Protein AF-A0A151YX76-F1 (afdb_monomer_lite)

Sequence (83 aa):
MRYSPSCETVWARITADYPHDPNWGLGTAKIVRNSDGRTYNCDIPRGETVCFTQQVNDHHVTSYAHGIHDNGIYFRGARTAAY

Structure (mmCIF, N/CA/C/O backbone):
data_AF-A0A151YX76-F1
#
_entry.id   AF-A0A151YX76-F1
#
loop_
_atom_site.group_PDB
_atom_site.id
_atom_site.type_symbol
_atom_site.label_atom_id
_atom_site.label_alt_id
_atom_site.label_comp_id
_atom_site.label_asym_id
_atom_site.label_entity_id
_atom_site.label_seq_id
_atom_site.pdbx_PDB_ins_code
_atom_site.Cartn_x
_atom_site.Cartn_y
_atom_site.Cartn_z
_atom_site.occupancy
_atom_site.B_iso_or_equiv
_atom_site.auth_seq_id
_atom_site.auth_comp_id
_atom_site.auth_asym_id
_atom_site.auth_atom_id
_atom_site.pdbx_PDB_model_num
ATOM 1 N N . MET A 1 1 ? 2.256 -1.392 5.523 1.00 87.19 1 MET A N 1
ATOM 2 C CA . MET A 1 1 ? 1.027 -0.721 6.001 1.00 87.19 1 MET A CA 1
ATOM 3 C C . MET A 1 1 ? 1.401 0.200 7.144 1.00 87.19 1 MET A C 1
ATOM 5 O O . MET A 1 1 ? 2.376 -0.094 7.830 1.00 87.19 1 MET A O 1
ATOM 9 N N . ARG A 1 2 ? 0.669 1.292 7.339 1.00 91.56 2 ARG A N 1
ATOM 10 C CA . ARG A 1 2 ? 0.748 2.111 8.550 1.00 91.56 2 ARG A CA 1
ATOM 11 C C . ARG A 1 2 ? -0.660 2.326 9.089 1.00 91.56 2 ARG A C 1
ATOM 13 O O . ARG A 1 2 ? -1.560 2.596 8.301 1.00 91.56 2 ARG A O 1
ATOM 20 N N . TYR A 1 3 ? -0.798 2.214 10.405 1.00 89.88 3 TYR A N 1
ATOM 21 C CA . TYR A 1 3 ? -2.025 2.467 11.153 1.00 89.88 3 TYR A CA 1
ATOM 22 C C . TYR A 1 3 ? -1.809 3.667 12.080 1.00 89.88 3 TYR A C 1
ATOM 24 O O . TYR A 1 3 ? -0.738 3.792 12.681 1.00 89.88 3 TYR A O 1
ATOM 32 N N . SER A 1 4 ? -2.796 4.555 12.165 1.00 91.50 4 SER A N 1
ATOM 33 C CA . SER A 1 4 ? -2.808 5.706 13.068 1.00 91.50 4 SER A CA 1
ATOM 34 C C . SER A 1 4 ? -3.863 5.483 14.152 1.00 91.50 4 SER A C 1
ATOM 36 O O . SER A 1 4 ? -5.044 5.660 13.859 1.00 91.50 4 SER A O 1
ATOM 38 N N . PRO A 1 5 ? -3.482 5.134 15.396 1.00 88.00 5 PRO A N 1
ATOM 39 C CA . PRO A 1 5 ? -4.446 4.891 16.471 1.00 88.00 5 PRO A CA 1
ATOM 40 C C . PRO A 1 5 ? -5.270 6.123 16.858 1.00 88.00 5 PRO A C 1
ATOM 42 O O . PRO A 1 5 ? -6.408 5.986 17.275 1.00 88.00 5 PRO A O 1
ATOM 45 N N . SER A 1 6 ? -4.720 7.333 16.710 1.00 91.12 6 SER A N 1
ATOM 46 C CA . SER A 1 6 ? -5.415 8.576 17.078 1.00 91.12 6 SER A CA 1
ATOM 47 C C . SER A 1 6 ? -6.517 8.971 16.098 1.00 91.12 6 SER A C 1
ATOM 49 O O . SER A 1 6 ? -7.429 9.703 16.462 1.00 91.12 6 SER A O 1
ATOM 51 N N . CYS A 1 7 ? -6.395 8.546 14.842 1.00 89.75 7 CYS A N 1
ATOM 52 C CA . CYS A 1 7 ? -7.361 8.846 13.787 1.00 89.75 7 CYS A CA 1
ATOM 53 C C . CYS A 1 7 ? -8.112 7.596 13.328 1.00 89.75 7 CYS A C 1
ATOM 55 O O . CYS A 1 7 ? -8.935 7.709 12.428 1.00 89.75 7 CYS A O 1
ATOM 57 N N . GLU A 1 8 ? -7.755 6.432 13.876 1.00 91.94 8 GLU A N 1
ATOM 58 C CA . GLU A 1 8 ? -8.252 5.106 13.504 1.00 91.94 8 GLU A CA 1
ATOM 59 C C . GLU A 1 8 ? -8.274 4.932 11.989 1.00 91.94 8 GLU A C 1
ATOM 61 O O . GLU A 1 8 ? -9.278 4.592 11.375 1.00 91.94 8 GLU A O 1
ATOM 66 N N . THR A 1 9 ? -7.149 5.266 11.359 1.00 93.25 9 THR A N 1
ATOM 67 C CA . THR A 1 9 ? -7.010 5.240 9.904 1.00 93.25 9 THR A CA 1
ATOM 68 C C . THR A 1 9 ? -5.830 4.406 9.478 1.00 93.25 9 THR A C 1
ATOM 70 O O . THR A 1 9 ? -4.811 4.306 10.170 1.00 93.25 9 THR A O 1
ATOM 73 N N . VAL A 1 10 ? -5.948 3.857 8.277 1.00 94.38 10 VAL A N 1
ATOM 74 C CA . VAL A 1 10 ? -4.940 2.981 7.714 1.00 94.38 10 VAL A CA 1
ATOM 75 C C . VAL A 1 10 ? -4.632 3.338 6.266 1.00 94.38 10 VAL A C 1
ATOM 77 O O . VAL A 1 10 ? -5.494 3.786 5.510 1.00 94.38 10 VAL A O 1
ATOM 80 N N . TRP A 1 11 ? -3.366 3.187 5.886 1.00 94.88 11 TRP A N 1
ATOM 81 C CA . TRP A 1 11 ? -2.889 3.385 4.516 1.00 94.88 11 TRP A CA 1
ATOM 82 C C . TRP A 1 11 ? -1.706 2.460 4.198 1.00 94.88 11 TRP A C 1
ATOM 84 O O . TRP A 1 11 ? -1.004 1.948 5.083 1.00 94.88 11 TRP A O 1
ATOM 94 N N . ALA A 1 12 ? -1.466 2.231 2.912 1.00 95.44 12 ALA A N 1
ATOM 95 C CA . ALA A 1 12 ? -0.335 1.466 2.416 1.00 95.44 12 ALA A CA 1
ATOM 96 C C . ALA A 1 12 ? 0.488 2.284 1.416 1.00 95.44 12 ALA A C 1
ATOM 98 O O . ALA A 1 12 ? -0.019 3.164 0.726 1.00 95.44 12 ALA A O 1
ATOM 99 N N . ARG A 1 13 ? 1.784 1.970 1.359 1.00 94.06 13 ARG A N 1
ATOM 100 C CA . ARG A 1 13 ? 2.737 2.496 0.383 1.00 94.06 13 ARG A CA 1
ATOM 101 C C . ARG A 1 13 ? 3.538 1.341 -0.172 1.00 94.06 13 ARG A C 1
ATOM 103 O O . ARG A 1 13 ? 3.968 0.479 0.598 1.00 94.06 13 ARG A O 1
ATOM 110 N N . ILE A 1 14 ? 3.774 1.380 -1.472 1.00 92.38 14 ILE A N 1
ATOM 111 C CA . ILE A 1 14 ? 4.789 0.576 -2.144 1.00 92.38 14 ILE A CA 1
ATOM 112 C C . ILE A 1 14 ? 5.881 1.506 -2.663 1.00 92.38 14 ILE A C 1
ATOM 114 O O . ILE A 1 14 ? 5.620 2.657 -3.013 1.00 92.38 14 ILE A O 1
ATOM 118 N N . THR A 1 15 ? 7.114 1.019 -2.644 1.00 92.00 15 THR A N 1
ATOM 119 C CA . THR A 1 15 ? 8.280 1.712 -3.184 1.00 92.00 15 THR A CA 1
ATO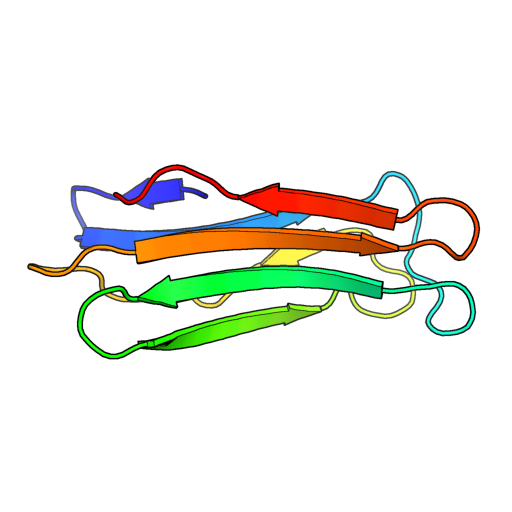M 120 C C . THR A 1 15 ? 9.048 0.709 -4.030 1.00 92.00 15 THR A C 1
ATOM 122 O O . THR A 1 15 ? 9.294 -0.404 -3.566 1.00 92.00 15 THR A O 1
ATOM 125 N N . ALA A 1 16 ? 9.367 1.095 -5.257 1.00 87.81 16 ALA A N 1
ATOM 126 C CA . ALA A 1 16 ? 10.174 0.341 -6.200 1.00 87.81 16 ALA A CA 1
ATOM 127 C C . ALA A 1 16 ? 11.601 0.901 -6.239 1.00 87.81 16 ALA A C 1
ATOM 129 O O . ALA A 1 16 ? 11.817 2.087 -5.983 1.00 87.81 16 ALA A O 1
ATOM 130 N N . ASP A 1 17 ? 12.564 0.055 -6.598 1.00 85.75 17 ASP A N 1
ATOM 131 C CA . ASP A 1 17 ? 13.969 0.463 -6.728 1.00 85.75 17 ASP A CA 1
ATOM 132 C C . ASP A 1 17 ? 14.234 1.272 -8.013 1.00 85.75 17 ASP A C 1
ATOM 134 O O . ASP A 1 17 ? 15.247 1.961 -8.118 1.00 85.75 17 ASP A O 1
ATOM 138 N N . TYR A 1 18 ? 13.330 1.205 -8.997 1.00 86.31 18 TYR A N 1
ATOM 139 C CA . TYR A 1 18 ? 13.423 1.903 -10.283 1.00 86.31 18 TYR A CA 1
ATOM 140 C C . TYR A 1 18 ? 12.052 2.399 -10.755 1.00 86.31 18 TYR A C 1
ATOM 142 O O . TYR A 1 18 ? 11.024 1.889 -10.299 1.00 86.31 18 TYR A O 1
ATOM 150 N N . PRO A 1 19 ? 12.029 3.400 -11.658 1.00 88.75 19 PRO A N 1
ATOM 151 C CA . PRO A 1 19 ? 10.797 3.925 -12.229 1.00 88.75 19 PRO A CA 1
ATOM 152 C C . PRO A 1 19 ? 9.952 2.840 -12.893 1.00 88.75 19 PRO A C 1
ATOM 154 O O . PRO A 1 19 ? 10.470 2.006 -13.637 1.00 88.75 19 PRO A O 1
ATOM 157 N N . HIS A 1 20 ? 8.644 2.876 -12.658 1.00 88.12 20 HIS A N 1
ATOM 158 C CA . HIS A 1 20 ? 7.715 1.938 -13.268 1.00 88.12 20 HIS A CA 1
ATOM 159 C C . HIS A 1 20 ? 7.639 2.146 -14.789 1.00 88.12 20 HIS A C 1
ATOM 161 O O . HIS A 1 20 ? 7.329 3.243 -15.275 1.00 88.12 20 HIS A O 1
ATOM 167 N N . ASP A 1 21 ? 7.887 1.062 -15.529 1.00 85.81 21 ASP A N 1
ATOM 168 C CA . ASP A 1 21 ? 7.587 0.934 -16.953 1.00 85.81 21 ASP A CA 1
ATOM 169 C C . ASP A 1 21 ? 6.373 0.003 -17.131 1.00 85.81 21 ASP A C 1
ATOM 171 O O . ASP A 1 21 ? 6.492 -1.203 -16.889 1.00 85.81 21 ASP A O 1
ATOM 175 N N . PRO A 1 22 ? 5.220 0.525 -17.594 1.00 78.62 22 PRO A N 1
ATOM 176 C CA . PRO A 1 22 ? 4.014 -0.264 -17.836 1.00 78.62 22 PRO A CA 1
ATOM 177 C C . PRO A 1 22 ? 4.214 -1.440 -18.795 1.00 78.62 22 PRO A C 1
ATOM 179 O O . PRO A 1 22 ? 3.428 -2.382 -18.774 1.00 78.62 22 PRO A O 1
ATOM 182 N N . ASN A 1 23 ? 5.240 -1.392 -19.651 1.00 82.31 23 ASN A N 1
ATOM 183 C CA . ASN A 1 23 ? 5.532 -2.484 -20.575 1.00 82.31 23 ASN A CA 1
ATOM 184 C C . ASN A 1 23 ? 6.197 -3.678 -19.885 1.00 82.31 23 ASN A C 1
ATOM 186 O O . ASN A 1 23 ? 6.205 -4.768 -20.453 1.00 82.31 23 ASN A O 1
ATOM 190 N N . TRP A 1 24 ? 6.848 -3.460 -18.739 1.00 74.69 24 TRP A N 1
ATOM 191 C CA . TRP A 1 24 ? 7.722 -4.454 -18.118 1.00 74.69 24 TRP A CA 1
ATOM 192 C C . TRP A 1 24 ? 7.124 -5.031 -16.843 1.00 74.69 24 TRP A C 1
ATOM 194 O O . TRP A 1 24 ? 7.463 -6.146 -16.497 1.00 74.69 24 TRP A O 1
ATOM 204 N N . GLY A 1 25 ? 6.196 -4.359 -16.170 1.00 76.06 25 GLY A N 1
ATOM 205 C CA . GLY A 1 25 ? 5.471 -4.946 -15.041 1.00 76.06 25 GLY A CA 1
ATOM 206 C C . GLY A 1 25 ? 4.814 -3.879 -14.181 1.00 76.06 25 GLY A C 1
ATOM 207 O O . GLY A 1 25 ? 4.893 -2.707 -14.519 1.00 76.06 25 GLY A O 1
ATOM 208 N N . LEU A 1 26 ? 4.142 -4.265 -13.095 1.00 82.31 26 LEU A N 1
ATOM 209 C CA . LEU A 1 26 ? 3.294 -3.396 -12.273 1.00 82.31 26 LEU A CA 1
ATOM 210 C C . LEU A 1 26 ? 3.757 -3.355 -10.812 1.00 82.31 26 LEU A C 1
ATOM 212 O O . LEU A 1 26 ? 4.029 -4.390 -10.208 1.00 82.31 26 LEU A O 1
ATOM 216 N N . GLY A 1 27 ? 3.774 -2.161 -10.217 1.00 91.25 27 GLY A N 1
ATOM 217 C CA . GLY A 1 27 ? 3.876 -1.985 -8.769 1.00 91.25 27 GLY A CA 1
ATOM 218 C C . GLY A 1 27 ? 2.538 -1.538 -8.193 1.00 91.25 27 GLY A C 1
ATOM 219 O O . GLY A 1 27 ? 2.119 -0.417 -8.451 1.00 91.25 27 GLY A O 1
ATOM 220 N N . THR A 1 28 ? 1.889 -2.373 -7.389 1.00 93.88 28 THR A N 1
ATOM 221 C CA . THR A 1 28 ? 0.588 -2.081 -6.770 1.00 93.88 28 THR A CA 1
ATOM 222 C C . THR A 1 28 ? 0.673 -2.235 -5.261 1.00 93.88 28 THR A C 1
ATOM 224 O O . THR A 1 28 ? 1.201 -3.227 -4.757 1.00 93.88 28 THR A O 1
ATOM 227 N N . ALA A 1 29 ? 0.064 -1.313 -4.521 1.00 95.56 29 ALA A N 1
ATOM 228 C CA . ALA A 1 29 ? -0.316 -1.534 -3.129 1.00 95.56 29 ALA A CA 1
ATOM 229 C C . ALA A 1 29 ? -1.834 -1.506 -3.001 1.00 95.56 29 ALA A C 1
ATOM 231 O O . ALA A 1 29 ? -2.502 -0.692 -3.630 1.00 95.56 29 ALA A O 1
ATOM 232 N N . LYS A 1 30 ? -2.391 -2.351 -2.139 1.00 96.06 30 LYS A N 1
ATOM 233 C CA . LYS A 1 30 ? -3.800 -2.283 -1.757 1.00 96.06 30 LYS A CA 1
ATOM 234 C C . LYS A 1 30 ? -4.005 -2.530 -0.277 1.00 96.06 30 LYS A C 1
ATOM 236 O O . LYS A 1 30 ? -3.255 -3.288 0.334 1.00 96.06 30 LYS A O 1
ATOM 241 N N . ILE A 1 31 ? -5.042 -1.916 0.269 1.00 96.31 31 ILE A N 1
ATOM 242 C CA . ILE A 1 31 ? -5.639 -2.266 1.554 1.00 96.31 31 ILE A CA 1
ATOM 243 C C . ILE A 1 31 ? -6.913 -3.044 1.283 1.00 96.31 31 ILE A C 1
ATOM 245 O O . ILE A 1 31 ? -7.685 -2.652 0.411 1.00 96.31 31 ILE A O 1
ATOM 249 N N . VAL A 1 32 ? -7.129 -4.111 2.042 1.00 95.19 32 VAL A N 1
ATOM 250 C CA . VAL A 1 32 ? -8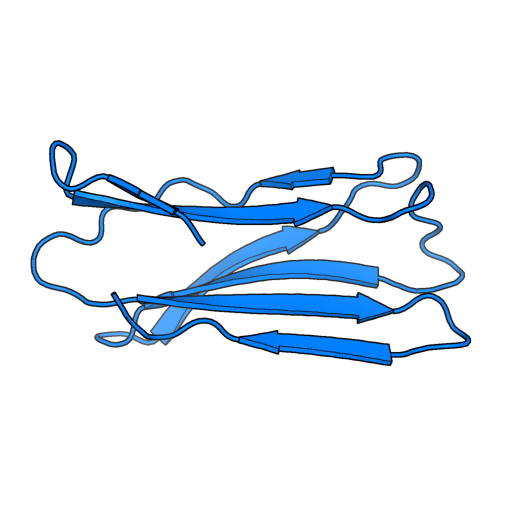.366 -4.885 2.047 1.00 95.19 32 VAL A CA 1
ATOM 251 C C . VAL A 1 32 ? -8.941 -4.853 3.455 1.00 95.19 32 VAL A C 1
ATOM 253 O O . VAL A 1 32 ? -8.264 -5.248 4.407 1.00 95.19 32 VAL A O 1
ATOM 256 N N . ARG A 1 33 ? -10.188 -4.396 3.572 1.00 93.81 33 ARG A N 1
ATOM 257 C CA . ARG A 1 33 ? -10.927 -4.375 4.831 1.00 93.81 33 ARG A CA 1
ATOM 258 C C . ARG A 1 33 ? -11.583 -5.727 5.090 1.00 93.81 33 ARG A C 1
ATOM 260 O O . ARG A 1 33 ? -12.306 -6.240 4.241 1.00 93.81 33 ARG A O 1
ATOM 267 N N . ASN A 1 34 ? -11.355 -6.304 6.264 1.00 91.06 34 ASN A N 1
ATOM 268 C CA . ASN A 1 34 ? -11.798 -7.661 6.592 1.00 91.06 34 ASN A CA 1
ATOM 269 C C . ASN A 1 34 ? -13.315 -7.775 6.783 1.00 91.06 34 ASN A C 1
ATOM 271 O O . ASN A 1 34 ? -13.875 -8.838 6.534 1.00 91.06 34 ASN A O 1
ATOM 275 N N . SER A 1 35 ? -13.977 -6.704 7.229 1.00 90.19 35 SER A N 1
ATOM 276 C CA . SER A 1 35 ? -15.408 -6.735 7.549 1.00 90.19 35 SER A CA 1
ATOM 277 C C . SER A 1 35 ? -16.312 -6.801 6.318 1.00 90.19 35 SER A C 1
ATOM 279 O O . SER A 1 35 ? -17.364 -7.430 6.379 1.00 90.19 35 SER A O 1
ATOM 281 N N . ASP A 1 36 ? -15.921 -6.169 5.207 1.00 89.69 36 ASP A N 1
ATOM 282 C CA . ASP A 1 36 ? -16.753 -6.073 4.001 1.00 89.69 36 ASP A CA 1
ATOM 283 C C . ASP A 1 36 ? -16.002 -6.279 2.676 1.00 89.69 36 ASP A C 1
ATOM 285 O O . ASP A 1 36 ? -16.584 -6.130 1.603 1.00 89.69 36 ASP A O 1
ATOM 289 N N . GLY A 1 37 ? -14.710 -6.607 2.727 1.00 90.81 37 GLY A N 1
ATOM 290 C CA . GLY A 1 37 ? -13.890 -6.882 1.548 1.00 90.81 37 GLY A CA 1
ATOM 291 C C . GLY A 1 37 ? -13.559 -5.654 0.697 1.00 90.81 37 GLY A C 1
ATOM 292 O O . GLY A 1 37 ? -12.953 -5.806 -0.371 1.00 90.81 37 GLY A O 1
ATOM 293 N N . ARG A 1 38 ? -13.923 -4.435 1.127 1.00 93.06 38 ARG A N 1
ATOM 294 C CA . ARG A 1 38 ? -13.598 -3.224 0.363 1.00 93.06 38 ARG A CA 1
ATOM 295 C C . ARG A 1 38 ? -12.098 -3.104 0.178 1.00 93.06 38 ARG A C 1
ATOM 297 O O . ARG A 1 38 ? -11.318 -3.289 1.111 1.00 93.06 38 ARG A O 1
ATOM 304 N N . THR A 1 39 ? -11.721 -2.788 -1.054 1.00 94.56 39 THR A N 1
ATOM 305 C CA . THR A 1 39 ? -10.328 -2.706 -1.465 1.00 94.56 39 THR A CA 1
ATOM 306 C C . THR A 1 39 ? -10.012 -1.301 -1.950 1.00 94.56 39 THR A C 1
ATOM 308 O O . THR A 1 39 ? -10.737 -0.747 -2.771 1.00 94.56 39 THR A O 1
ATOM 311 N N . TYR A 1 40 ? -8.905 -0.752 -1.461 1.00 94.44 40 TYR A N 1
ATOM 312 C CA . TYR A 1 40 ? -8.394 0.562 -1.840 1.00 94.44 40 TYR A CA 1
ATOM 313 C C . TYR A 1 40 ? -6.970 0.382 -2.334 1.00 94.44 40 TYR A C 1
ATOM 315 O O . TYR A 1 40 ? -6.113 -0.058 -1.567 1.00 94.44 40 TYR A O 1
ATOM 323 N N . ASN A 1 41 ? -6.717 0.671 -3.606 1.00 95.38 41 ASN A N 1
ATOM 324 C CA . ASN A 1 41 ? -5.428 0.424 -4.237 1.00 95.38 41 ASN A CA 1
ATOM 325 C C . ASN A 1 41 ? -4.750 1.708 -4.723 1.00 95.38 41 ASN A C 1
ATOM 327 O O . ASN A 1 41 ? -5.349 2.780 -4.795 1.00 95.38 41 ASN A O 1
ATOM 331 N N . CYS A 1 42 ? -3.463 1.573 -5.006 1.00 95.19 42 CYS A N 1
ATOM 332 C CA . CYS A 1 42 ? -2.699 2.480 -5.834 1.00 95.19 42 CYS A CA 1
ATOM 333 C C . CYS A 1 42 ? -1.769 1.660 -6.717 1.00 95.19 42 CYS A C 1
ATOM 335 O O . CYS A 1 42 ? -1.241 0.633 -6.278 1.00 95.19 42 CYS A O 1
ATOM 337 N N . ASP A 1 43 ? -1.542 2.165 -7.919 1.00 93.88 43 ASP A N 1
ATOM 338 C CA . ASP A 1 43 ? -0.538 1.664 -8.842 1.00 93.88 43 ASP A CA 1
ATOM 339 C C . ASP A 1 43 ? 0.554 2.727 -8.975 1.00 93.88 43 ASP A C 1
ATOM 341 O O . ASP A 1 43 ? 0.256 3.925 -8.995 1.00 93.88 43 ASP A O 1
ATOM 345 N N . ILE A 1 44 ? 1.818 2.305 -9.008 1.00 93.50 44 ILE A N 1
ATOM 346 C CA . ILE A 1 44 ? 2.948 3.205 -9.244 1.00 93.50 44 ILE A CA 1
ATOM 347 C C . ILE A 1 44 ? 2.776 3.799 -10.650 1.00 93.50 44 ILE A C 1
ATOM 349 O O . ILE A 1 44 ? 2.734 3.038 -11.615 1.00 93.50 44 ILE A O 1
ATOM 353 N N . PRO A 1 45 ? 2.662 5.132 -10.800 1.00 92.31 45 PRO A N 1
ATOM 354 C CA . PRO A 1 45 ? 2.524 5.747 -12.114 1.00 92.31 45 PRO A CA 1
ATOM 355 C C . PRO A 1 45 ? 3.759 5.535 -12.992 1.00 92.31 45 PRO A C 1
ATOM 357 O O . PRO A 1 45 ? 4.866 5.312 -12.504 1.00 92.31 45 PRO A O 1
ATOM 360 N N . ARG A 1 46 ? 3.591 5.658 -14.313 1.00 91.31 46 ARG A N 1
ATOM 361 C CA . ARG A 1 46 ? 4.715 5.584 -15.255 1.00 91.31 46 ARG A CA 1
ATOM 362 C C . ARG A 1 46 ? 5.783 6.618 -14.901 1.00 91.31 46 ARG A C 1
ATOM 364 O O . ARG A 1 46 ? 5.475 7.801 -14.804 1.00 91.31 46 ARG A O 1
ATOM 371 N N . GLY A 1 47 ? 7.031 6.171 -14.789 1.00 90.31 47 GLY A N 1
ATOM 372 C CA . GLY A 1 47 ? 8.164 7.041 -14.466 1.00 90.31 47 GLY A CA 1
ATOM 373 C C . GLY A 1 47 ? 8.323 7.355 -12.974 1.00 90.31 47 GLY A C 1
ATOM 374 O O . GLY A 1 47 ? 9.322 7.959 -12.598 1.00 90.31 47 GLY A O 1
ATOM 375 N N . GLU A 1 48 ? 7.399 6.905 -12.125 1.00 93.81 48 GLU A N 1
ATOM 376 C CA . GLU A 1 48 ? 7.465 7.069 -10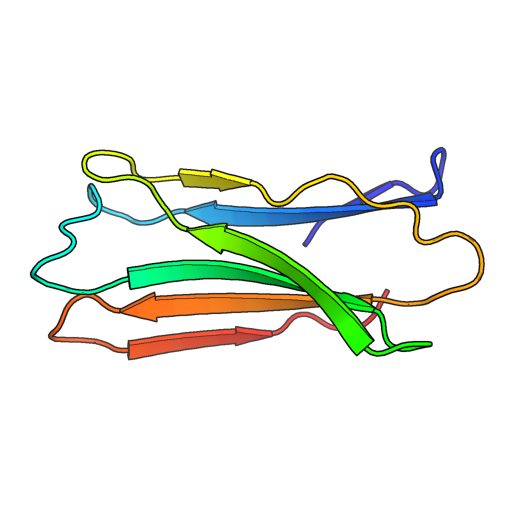.673 1.00 93.81 48 GLU A CA 1
ATOM 377 C C . GLU A 1 48 ? 7.964 5.792 -9.995 1.00 93.81 48 GLU A C 1
ATOM 379 O O . GLU A 1 48 ? 7.966 4.709 -10.580 1.00 93.81 48 GLU A O 1
ATOM 384 N N . THR A 1 49 ? 8.375 5.906 -8.735 1.00 92.06 49 THR A N 1
ATOM 385 C CA . THR A 1 49 ? 8.849 4.772 -7.918 1.00 92.06 49 THR A CA 1
ATOM 386 C C . THR A 1 49 ? 7.973 4.504 -6.702 1.00 92.06 49 THR A C 1
ATOM 388 O O . THR A 1 49 ? 8.219 3.562 -5.950 1.00 92.06 49 THR A O 1
ATOM 391 N N . VAL A 1 50 ? 6.955 5.329 -6.459 1.00 94.19 50 VAL A N 1
ATOM 392 C CA . VAL A 1 50 ? 6.162 5.280 -5.233 1.00 94.19 50 VAL A CA 1
ATOM 393 C C . VAL A 1 50 ? 4.689 5.527 -5.522 1.00 94.19 50 VAL A C 1
ATOM 395 O O 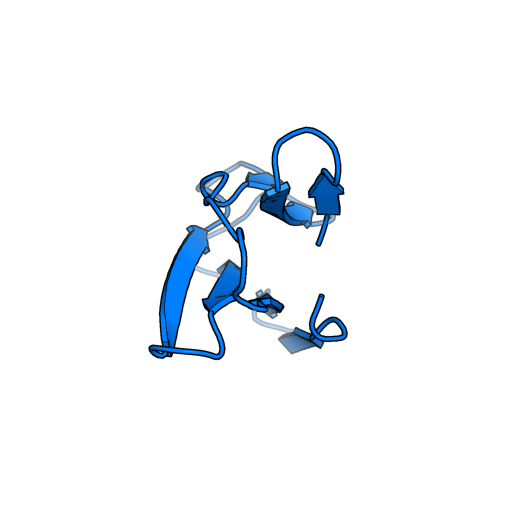. VAL A 1 50 ? 4.331 6.361 -6.348 1.00 94.19 50 VAL A O 1
ATOM 398 N N . CYS A 1 51 ? 3.825 4.828 -4.791 1.00 94.81 51 CYS A N 1
ATOM 399 C CA . CYS A 1 51 ? 2.421 5.198 -4.677 1.00 94.81 51 CYS A CA 1
ATOM 400 C C . CYS A 1 51 ? 1.916 4.989 -3.251 1.00 94.81 51 CYS A C 1
ATOM 402 O O . CYS A 1 51 ? 2.473 4.203 -2.473 1.00 94.81 51 CYS A O 1
ATOM 404 N N . PHE A 1 52 ? 0.845 5.706 -2.924 1.00 95.56 52 PHE A N 1
ATOM 405 C CA . PHE A 1 52 ? 0.140 5.627 -1.654 1.00 95.56 52 PHE A CA 1
ATOM 406 C C . PHE A 1 52 ? -1.322 5.301 -1.926 1.00 95.56 52 PHE A C 1
ATOM 408 O O . PHE A 1 52 ? -1.941 5.904 -2.802 1.00 95.56 52 PHE A O 1
ATOM 415 N N . THR A 1 53 ? -1.886 4.366 -1.170 1.00 95.50 53 THR A N 1
ATOM 416 C CA . THR A 1 53 ? -3.336 4.177 -1.169 1.00 95.50 53 THR A CA 1
ATOM 417 C C . THR A 1 53 ? -4.005 5.377 -0.506 1.00 95.50 53 THR A C 1
ATOM 419 O O . THR A 1 53 ? -3.380 6.111 0.265 1.00 95.50 53 THR A O 1
ATOM 422 N N . GLN A 1 54 ? -5.311 5.520 -0.720 1.00 91.56 54 GLN A N 1
ATOM 423 C CA . GLN A 1 54 ? -6.119 6.391 0.127 1.00 91.56 54 GLN A CA 1
ATOM 424 C C . GLN A 1 54 ? -5.936 6.015 1.604 1.00 91.56 54 GLN A C 1
ATOM 426 O O . GLN A 1 54 ? -5.768 4.839 1.946 1.00 91.56 54 GLN A O 1
ATOM 431 N N . GLN A 1 55 ? -5.957 7.030 2.465 1.00 90.50 55 GLN A N 1
ATOM 432 C CA . GLN A 1 55 ? -6.088 6.827 3.898 1.00 90.50 55 GLN A CA 1
ATOM 433 C C . GLN A 1 55 ? -7.560 6.567 4.200 1.00 90.50 55 GLN A C 1
ATOM 435 O O . GLN A 1 55 ? -8.414 7.392 3.878 1.00 90.50 55 GLN A O 1
ATOM 440 N N . VAL A 1 56 ? -7.853 5.403 4.771 1.00 90.69 56 VAL A N 1
ATOM 441 C CA . VAL A 1 56 ? -9.227 4.958 5.014 1.00 90.69 56 VAL A CA 1
ATOM 442 C C . VAL A 1 56 ? -9.485 4.806 6.499 1.00 90.69 56 VAL A C 1
ATOM 444 O O . VAL A 1 56 ? -8.587 4.440 7.253 1.00 90.69 56 VAL A O 1
ATOM 447 N N . ASN A 1 57 ? -10.712 5.126 6.904 1.00 89.38 57 ASN A N 1
ATOM 448 C CA . ASN A 1 57 ? -11.175 4.946 8.271 1.00 89.38 57 ASN A CA 1
ATOM 449 C C . ASN A 1 57 ? -11.335 3.445 8.561 1.00 89.38 57 ASN A C 1
ATOM 451 O O . ASN A 1 57 ? -12.073 2.747 7.857 1.00 89.38 57 ASN A O 1
ATOM 455 N N . ASP A 1 58 ? -10.633 2.994 9.592 1.00 89.62 58 ASP A N 1
ATOM 456 C CA . ASP A 1 58 ? -10.558 1.622 10.083 1.00 89.62 58 ASP A CA 1
ATOM 457 C C . ASP A 1 58 ? -11.140 1.495 11.515 1.00 89.62 58 ASP A C 1
ATOM 459 O O . ASP A 1 58 ? -10.887 0.527 12.221 1.00 89.62 58 ASP A O 1
ATOM 463 N N . HIS A 1 59 ? -11.953 2.459 11.966 1.00 91.38 59 HIS A N 1
ATOM 464 C CA . HIS A 1 59 ? -1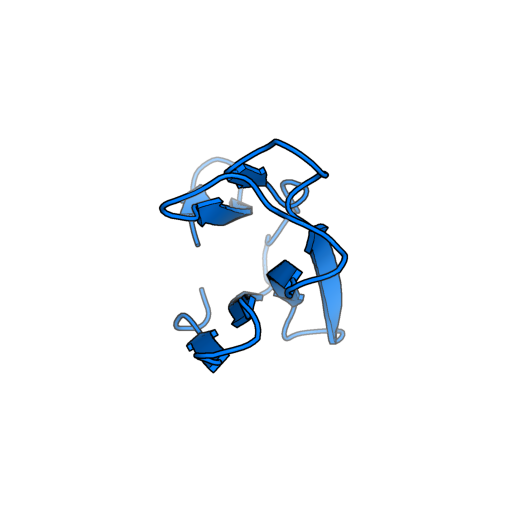2.641 2.428 13.264 1.00 91.38 59 HIS A CA 1
ATOM 465 C C . HIS A 1 59 ? -13.566 1.207 13.392 1.00 91.38 59 HIS A C 1
ATOM 467 O O . HIS A 1 59 ? -14.482 1.016 12.585 1.00 91.38 59 HIS A O 1
ATOM 473 N N . HIS A 1 60 ? -13.351 0.406 14.443 1.00 89.62 60 HIS A N 1
ATOM 474 C CA . HIS A 1 60 ? -14.075 -0.843 14.746 1.00 89.62 60 HIS A CA 1
ATOM 475 C C . HIS A 1 60 ? -14.055 -1.909 13.640 1.00 89.62 60 HIS A C 1
ATOM 477 O O . HIS A 1 60 ? -14.886 -2.821 13.615 1.00 89.62 60 HIS A O 1
ATOM 483 N N . VAL A 1 61 ? -13.103 -1.824 12.723 1.00 91.38 61 VAL A N 1
ATOM 484 C CA . VAL A 1 61 ? -12.879 -2.809 11.668 1.00 91.38 61 VAL A CA 1
ATOM 485 C C . VAL A 1 61 ? -11.391 -3.135 11.638 1.00 91.38 61 VAL A C 1
ATOM 487 O O . VAL A 1 61 ? -10.600 -2.491 12.312 1.00 91.38 61 VAL A O 1
ATOM 490 N N . THR A 1 62 ? -11.021 -4.184 10.912 1.00 91.62 62 THR A N 1
ATOM 491 C CA . THR A 1 62 ? -9.609 -4.503 10.698 1.00 91.62 62 THR A CA 1
ATOM 492 C C . THR A 1 62 ? -9.317 -4.577 9.217 1.00 91.62 62 THR A C 1
ATOM 494 O O . THR A 1 62 ? -10.185 -4.960 8.420 1.00 91.62 62 THR A O 1
ATOM 497 N N . SER A 1 63 ? -8.082 -4.274 8.853 1.00 93.44 63 SER A N 1
ATOM 498 C CA . SER A 1 63 ? -7.620 -4.273 7.474 1.00 93.44 63 SER A CA 1
ATOM 499 C C . SER A 1 63 ? -6.217 -4.857 7.357 1.00 93.44 63 SER A C 1
ATOM 501 O O . SER A 1 63 ? -5.414 -4.823 8.285 1.00 93.44 63 SER A O 1
ATOM 503 N N . TYR A 1 64 ? -5.879 -5.383 6.183 1.00 94.06 64 TYR A N 1
ATOM 504 C CA . TYR A 1 64 ? -4.505 -5.768 5.853 1.00 94.06 64 TYR A CA 1
ATOM 505 C C . TYR A 1 64 ? -4.071 -5.136 4.535 1.00 94.06 64 TYR A C 1
ATOM 507 O O . TYR A 1 64 ? -4.888 -4.853 3.659 1.00 94.06 64 TYR A O 1
ATOM 515 N N . ALA A 1 65 ? -2.766 -4.925 4.376 1.00 95.38 65 ALA A N 1
ATOM 516 C CA . ALA A 1 65 ? -2.202 -4.483 3.113 1.00 95.38 65 ALA A CA 1
ATOM 517 C C . ALA A 1 65 ? -1.626 -5.659 2.323 1.00 95.38 65 ALA A C 1
ATOM 519 O O . ALA A 1 65 ? -1.044 -6.586 2.890 1.00 95.38 65 ALA A O 1
ATOM 520 N N . HIS A 1 66 ? -1.734 -5.578 1.002 1.00 95.00 66 HIS A N 1
ATOM 521 C CA . HIS A 1 66 ? -1.082 -6.464 0.048 1.00 95.00 66 HIS A CA 1
ATOM 522 C C . HIS A 1 66 ? -0.349 -5.597 -0.983 1.00 95.00 66 HIS A C 1
ATOM 524 O O . HIS A 1 66 ? -0.945 -4.691 -1.560 1.00 95.00 66 HIS A O 1
ATOM 530 N N . GLY A 1 67 ? 0.941 -5.849 -1.193 1.00 93.38 67 GLY A N 1
ATOM 531 C CA . GLY A 1 67 ? 1.735 -5.251 -2.262 1.00 93.38 67 GLY A CA 1
ATOM 532 C C . GLY A 1 67 ? 2.169 -6.291 -3.289 1.00 93.38 67 GLY A C 1
ATOM 533 O O . GLY A 1 67 ? 2.549 -7.399 -2.910 1.00 93.38 67 GLY A O 1
ATOM 534 N N . ILE A 1 68 ? 2.124 -5.922 -4.565 1.00 91.75 68 ILE A N 1
ATOM 535 C CA . ILE A 1 68 ? 2.673 -6.695 -5.679 1.00 91.75 68 ILE A CA 1
ATOM 536 C C . ILE A 1 68 ? 3.669 -5.802 -6.408 1.00 91.75 68 ILE A C 1
ATOM 538 O O . ILE A 1 68 ? 3.379 -4.638 -6.671 1.00 91.75 68 ILE A O 1
ATOM 542 N N . HIS A 1 69 ? 4.834 -6.348 -6.721 1.00 88.00 69 HIS A N 1
ATOM 543 C CA . HIS A 1 69 ? 5.808 -5.720 -7.590 1.00 88.00 69 HIS A CA 1
ATOM 544 C C . HIS A 1 69 ? 6.255 -6.723 -8.645 1.00 88.00 69 HIS A C 1
ATOM 546 O O . HIS A 1 69 ? 6.826 -7.765 -8.314 1.00 88.00 69 HIS A O 1
ATOM 552 N N . ASP A 1 70 ? 5.990 -6.391 -9.897 1.00 86.56 70 ASP A N 1
ATOM 553 C CA . ASP A 1 70 ? 6.382 -7.147 -11.073 1.00 86.56 70 ASP A CA 1
ATOM 554 C C . ASP A 1 70 ? 7.207 -6.243 -11.988 1.00 86.56 70 ASP A C 1
ATOM 556 O O . ASP A 1 70 ? 6.874 -5.077 -12.193 1.00 86.56 70 ASP A O 1
ATOM 560 N N . ASN A 1 71 ? 8.296 -6.780 -12.521 1.00 79.06 71 ASN A N 1
ATOM 561 C CA . ASN A 1 71 ? 9.166 -6.102 -13.476 1.00 79.06 71 ASN A CA 1
ATOM 562 C C . ASN A 1 71 ? 9.497 -6.956 -14.698 1.00 79.06 71 ASN A C 1
ATOM 564 O O . ASN A 1 71 ? 10.490 -6.694 -15.382 1.00 79.06 71 ASN A O 1
ATOM 568 N N . GLY A 1 72 ? 8.721 -8.019 -14.913 1.00 78.50 72 GLY A N 1
ATOM 569 C CA . GLY A 1 72 ? 8.809 -8.873 -16.091 1.00 78.50 72 GLY A CA 1
ATOM 570 C C . GLY A 1 72 ? 9.873 -9.955 -15.965 1.00 78.50 72 GLY A C 1
ATOM 571 O O . GLY A 1 72 ? 9.874 -10.907 -16.739 1.00 78.50 72 GLY A O 1
ATOM 572 N N . ILE A 1 73 ? 10.751 -9.847 -14.964 1.00 79.06 73 ILE A N 1
ATOM 573 C CA . ILE A 1 73 ? 11.757 -10.859 -14.61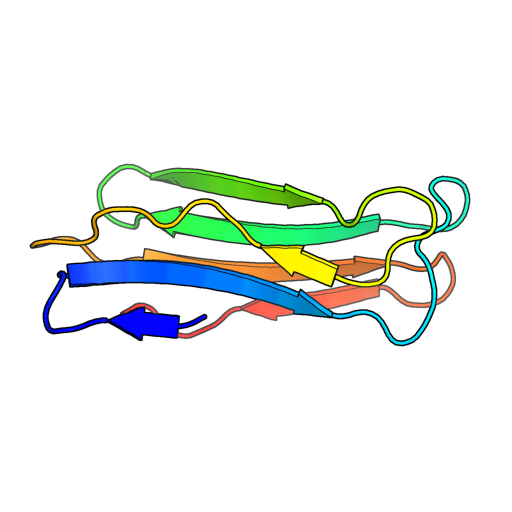8 1.00 79.06 73 ILE A CA 1
ATOM 574 C C . ILE A 1 73 ? 11.417 -11.499 -13.267 1.00 79.06 73 ILE A C 1
ATOM 576 O O . ILE A 1 73 ? 11.553 -12.708 -13.090 1.00 79.06 73 ILE A O 1
ATOM 580 N N . TYR A 1 74 ? 10.964 -10.692 -12.309 1.00 80.12 74 TYR A N 1
ATOM 581 C CA . TYR A 1 74 ? 10.655 -11.096 -10.948 1.00 80.12 74 TYR A CA 1
ATOM 582 C C . TYR A 1 74 ? 9.266 -10.623 -10.542 1.00 80.12 74 TYR A C 1
ATOM 584 O O . TYR A 1 74 ? 8.969 -9.431 -10.568 1.00 80.12 74 TYR A O 1
ATOM 592 N N . PHE A 1 75 ? 8.479 -11.564 -10.030 1.00 86.12 75 PHE A N 1
ATOM 593 C CA . PHE A 1 75 ? 7.235 -11.287 -9.331 1.00 86.12 75 PHE A CA 1
ATOM 594 C C . PHE A 1 75 ? 7.464 -11.367 -7.818 1.00 86.12 75 PHE A C 1
ATOM 596 O O . PHE A 1 75 ? 7.912 -12.392 -7.296 1.00 86.12 75 PHE A O 1
ATOM 603 N N . ARG A 1 76 ? 7.148 -10.292 -7.092 1.00 88.62 76 ARG A N 1
ATOM 604 C CA . ARG A 1 76 ? 7.204 -10.240 -5.625 1.00 88.62 76 ARG A CA 1
ATOM 605 C C . ARG A 1 76 ? 5.844 -9.843 -5.074 1.00 88.62 76 ARG A C 1
ATOM 607 O O . ARG A 1 76 ? 5.308 -8.800 -5.428 1.00 88.62 76 ARG A O 1
ATOM 614 N N . GLY A 1 77 ? 5.315 -10.654 -4.165 1.00 89.94 77 GLY A N 1
ATOM 615 C CA . GLY A 1 77 ? 4.099 -10.358 -3.412 1.00 89.94 77 GLY A CA 1
ATOM 616 C C . GLY A 1 77 ? 4.385 -10.331 -1.915 1.00 89.94 77 GLY A C 1
ATOM 617 O O . GLY A 1 77 ? 5.165 -11.141 -1.416 1.00 89.94 77 GLY A O 1
ATOM 618 N N . ALA A 1 78 ? 3.756 -9.413 -1.189 1.00 90.75 78 ALA A N 1
ATOM 619 C CA . ALA A 1 78 ? 3.849 -9.345 0.266 1.00 90.75 78 ALA A CA 1
ATOM 620 C C . ALA A 1 78 ? 2.508 -8.945 0.883 1.00 90.75 78 ALA A C 1
ATOM 622 O O . ALA A 1 78 ? 1.802 -8.086 0.356 1.00 90.75 78 ALA A O 1
ATOM 623 N N . ARG A 1 79 ? 2.177 -9.530 2.038 1.00 93.19 79 ARG A N 1
ATOM 624 C CA . ARG A 1 79 ? 0.980 -9.199 2.820 1.00 93.19 79 ARG A CA 1
ATOM 625 C C . ARG A 1 79 ? 1.371 -8.868 4.254 1.00 93.19 79 ARG A C 1
ATOM 627 O O . ARG A 1 79 ? 2.202 -9.563 4.833 1.00 93.19 79 ARG A O 1
ATOM 634 N N . THR A 1 80 ? 0.771 -7.834 4.834 1.00 92.38 80 THR A N 1
ATOM 635 C CA . THR A 1 80 ? 0.938 -7.544 6.264 1.00 92.38 80 THR A CA 1
ATOM 636 C C . THR A 1 80 ? 0.031 -8.425 7.122 1.00 92.38 80 THR A C 1
ATOM 638 O O . THR A 1 80 ? -0.871 -9.098 6.617 1.00 92.38 80 THR A O 1
ATOM 641 N N . ALA A 1 81 ? 0.245 -8.393 8.438 1.00 88.69 81 ALA A N 1
ATOM 642 C CA . ALA A 1 81 ? -0.800 -8.784 9.376 1.00 88.69 81 ALA A CA 1
ATOM 643 C C . ALA A 1 81 ? -2.033 -7.873 9.218 1.00 88.69 81 ALA A C 1
ATOM 645 O O . ALA A 1 81 ? -1.949 -6.799 8.605 1.00 88.69 81 ALA A O 1
ATOM 646 N N . ALA A 1 82 ? -3.162 -8.337 9.751 1.00 86.94 82 ALA A N 1
ATOM 647 C CA . ALA A 1 82 ? -4.339 -7.505 9.933 1.00 86.94 82 ALA A CA 1
ATOM 648 C C . ALA A 1 82 ? -4.153 -6.636 11.182 1.00 86.94 82 ALA A C 1
ATOM 650 O O . ALA A 1 82 ? -3.642 -7.127 12.192 1.00 86.94 82 ALA A O 1
ATOM 651 N N . TYR A 1 83 ? -4.554 -5.375 11.076 1.00 76.69 83 TYR A N 1
ATOM 652 C CA . TYR A 1 83 ? -4.565 -4.393 12.157 1.00 76.69 83 TYR A CA 1
ATOM 653 C C . TYR A 1 83 ? -5.958 -3.808 12.299 1.00 76.69 83 TYR A C 1
ATOM 655 O O . TYR A 1 83 ? -6.681 -3.841 11.276 1.00 76.69 83 TYR A O 1
#

Secondary structure (DSSP, 8-state):
-EEETTTTEEE-EEE-SS-B-TTT--EEEEEEETTT--EEEEEPPBT-SEEEPPPEE-TT--EEEEEEEE-SS-EEEEEPPP-

pLDDT: mean 90.13, std 5.04, range [74.69, 96.31]

Foldseek 3Di:
DDADPVQQKDKDKAFAPFFDDPVFWWKKKWKAWPPPRDIWMDIRDGRGGMDMTDIDHQVPTKIKMKIWDTRNVDTDIDIDDID

Radius of gyration: 13.27 Å; chains: 1; bounding box: 31×20×38 Å